Protein AF-00000000806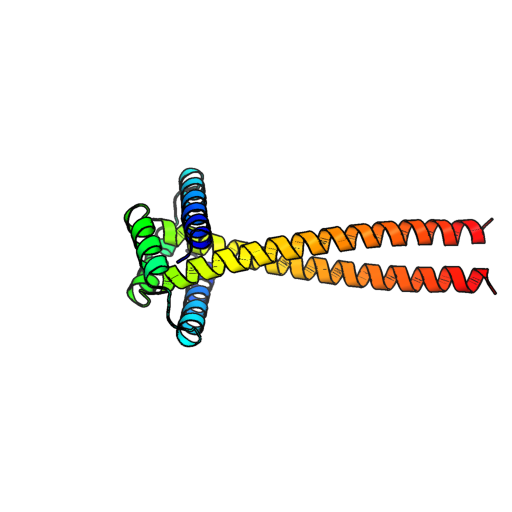95865 (afdb_homodimer)

pLDDT: mean 93.77, std 8.91, range [52.25, 98.88]

Structure (mmCIF, N/CA/C/O backbone):
data_AF-0000000080695865-model_v1
#
loop_
_entity.id
_entity.type
_entity.pdbx_description
1 polymer 'Putative periplasmic ligand-binding sensor protein'
#
loop_
_atom_site.group_PDB
_atom_site.id
_atom_site.type_symbol
_atom_site.label_atom_id
_atom_site.label_alt_id
_atom_site.label_comp_id
_atom_site.label_asym_id
_atom_site.label_entity_id
_atom_site.label_seq_id
_atom_site.pdbx_PDB_ins_code
_atom_site.Cartn_x
_atom_site.Cartn_y
_atom_site.Cartn_z
_atom_site.occupancy
_atom_site.B_iso_or_equiv
_atom_site.auth_seq_id
_atom_site.auth_comp_id
_atom_site.auth_asym_id
_atom_site.auth_atom_id
_atom_site.pdbx_PDB_model_num
ATOM 1 N N . MET A 1 1 ? 19.438 -12.656 -4.902 1 88.25 1 MET A N 1
ATOM 2 C CA . MET A 1 1 ? 18.625 -12.281 -3.756 1 88.25 1 MET A CA 1
ATOM 3 C C . MET A 1 1 ? 19.453 -12.227 -2.482 1 88.25 1 MET A C 1
ATOM 5 O O . MET A 1 1 ? 20.219 -13.141 -2.199 1 88.25 1 MET A O 1
ATOM 9 N N . ASN A 1 2 ? 19.422 -11.062 -1.828 1 92.31 2 ASN A N 1
ATOM 10 C CA . ASN A 1 2 ? 20.125 -10.992 -0.553 1 92.31 2 ASN A CA 1
ATOM 11 C C . ASN A 1 2 ? 19.234 -11.422 0.608 1 92.31 2 ASN A C 1
ATOM 13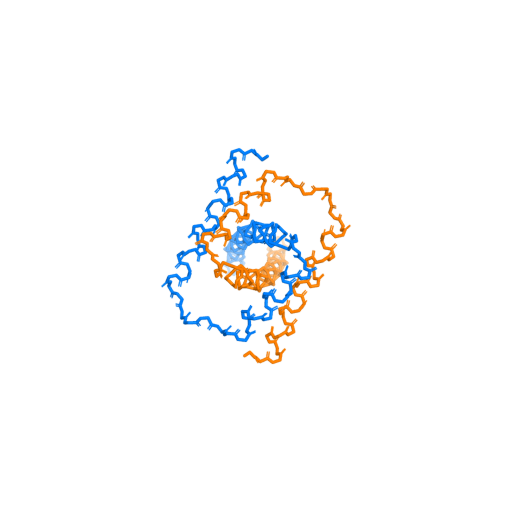 O O . ASN A 1 2 ? 18.031 -11.664 0.423 1 92.31 2 ASN A O 1
ATOM 17 N N . SER A 1 3 ? 19.859 -11.648 1.768 1 93.06 3 SER A N 1
ATOM 18 C CA . SER A 1 3 ? 19.156 -12.18 2.934 1 93.06 3 SER A CA 1
ATOM 19 C C . SER A 1 3 ? 18 -11.281 3.344 1 93.06 3 SER A C 1
ATOM 21 O O . SER A 1 3 ? 16.953 -11.766 3.795 1 93.06 3 SER A O 1
ATOM 23 N N . GLU A 1 4 ? 18.188 -10.055 3.152 1 93 4 GLU A N 1
ATOM 24 C CA . GLU A 1 4 ? 17.125 -9.117 3.508 1 93 4 GLU A CA 1
ATOM 25 C C . GLU A 1 4 ? 15.898 -9.297 2.617 1 93 4 GLU A C 1
ATOM 27 O O . GLU A 1 4 ? 14.773 -9.328 3.105 1 93 4 GLU A O 1
ATOM 32 N N . GLU A 1 5 ? 16.188 -9.461 1.396 1 94.12 5 GLU A N 1
ATOM 33 C CA . GLU A 1 5 ? 15.102 -9.68 0.442 1 94.12 5 GLU A CA 1
ATOM 34 C C . GLU A 1 5 ? 14.383 -11.008 0.709 1 94.12 5 GLU A C 1
ATOM 36 O O . GLU A 1 5 ? 13.156 -11.078 0.641 1 94.12 5 GLU A O 1
ATOM 41 N N . GLN A 1 6 ? 15.156 -12.055 0.947 1 96 6 GLN A N 1
ATOM 42 C CA . GLN A 1 6 ? 14.578 -13.344 1.289 1 96 6 GLN A CA 1
ATOM 43 C C . GLN A 1 6 ? 13.664 -13.234 2.51 1 96 6 GLN A C 1
ATOM 45 O O . GLN A 1 6 ? 12.57 -13.797 2.523 1 96 6 GLN A O 1
ATOM 50 N N . THR A 1 7 ? 14.125 -12.531 3.484 1 97.31 7 THR A N 1
ATOM 51 C CA . THR A 1 7 ? 13.359 -12.344 4.711 1 97.31 7 THR A CA 1
ATOM 52 C C . THR A 1 7 ? 12.055 -11.602 4.422 1 97.31 7 THR A C 1
ATOM 54 O O . THR A 1 7 ? 11.008 -11.945 4.973 1 97.31 7 THR A O 1
ATOM 57 N N . LEU A 1 8 ? 12.133 -10.625 3.527 1 96.94 8 LEU A N 1
ATOM 58 C CA . LEU A 1 8 ? 10.953 -9.852 3.164 1 96.94 8 LEU A CA 1
ATOM 59 C C . LEU A 1 8 ? 9.922 -10.734 2.451 1 96.94 8 LEU A C 1
ATOM 61 O O . LEU A 1 8 ? 8.734 -10.672 2.754 1 96.94 8 LEU A O 1
ATOM 65 N N . ILE A 1 9 ? 10.391 -11.547 1.557 1 98.25 9 ILE A N 1
ATOM 66 C CA . ILE A 1 9 ? 9.523 -12.438 0.794 1 98.25 9 ILE A CA 1
ATOM 67 C C . ILE A 1 9 ? 8.875 -13.461 1.731 1 98.25 9 ILE A C 1
ATOM 69 O O . ILE A 1 9 ? 7.664 -13.664 1.694 1 98.25 9 ILE A O 1
ATOM 73 N N . ASP A 1 10 ? 9.711 -14.07 2.586 1 98.25 10 ASP A N 1
ATOM 74 C CA . ASP A 1 10 ? 9.188 -15.047 3.537 1 98.25 10 ASP A CA 1
ATOM 75 C C . ASP A 1 10 ? 8.164 -14.406 4.477 1 98.25 10 ASP A C 1
ATOM 77 O O . ASP A 1 10 ? 7.137 -15.008 4.785 1 98.25 10 ASP A O 1
ATOM 81 N N . GLY A 1 11 ? 8.531 -13.25 4.922 1 98.25 11 GLY A N 1
ATOM 82 C CA . GLY A 1 11 ? 7.613 -12.523 5.777 1 98.25 11 GLY A CA 1
ATOM 83 C C . GLY A 1 11 ? 6.281 -12.227 5.113 1 98.25 11 GLY A C 1
ATOM 84 O O . GLY A 1 11 ? 5.227 -12.375 5.734 1 98.25 11 GLY A O 1
ATOM 85 N N . LEU A 1 12 ? 6.301 -11.82 3.924 1 98.56 12 LEU A N 1
ATOM 86 C CA . LEU A 1 12 ? 5.074 -11.555 3.18 1 98.56 12 LEU A CA 1
ATOM 87 C C . LEU A 1 12 ? 4.188 -12.797 3.123 1 98.56 12 LEU A C 1
ATOM 89 O O . LEU A 1 12 ? 2.998 -12.727 3.439 1 98.56 12 LEU A O 1
ATOM 93 N N . PHE A 1 13 ? 4.68 -13.914 2.736 1 98.5 13 PHE A N 1
ATOM 94 C CA . PHE A 1 13 ? 3.871 -15.109 2.549 1 98.5 13 PHE A CA 1
ATOM 95 C C . PHE A 1 13 ? 3.391 -15.656 3.889 1 98.5 13 PHE A C 1
ATOM 97 O O . PHE A 1 13 ? 2.32 -16.266 3.973 1 98.5 13 PHE A O 1
ATOM 104 N N . SER A 1 14 ? 4.273 -15.375 4.922 1 97.62 14 SER A N 1
ATOM 105 C CA . SER A 1 14 ? 3.799 -15.695 6.266 1 97.62 14 SER A CA 1
ATOM 106 C C . SER A 1 14 ? 2.561 -14.875 6.621 1 97.62 14 SER A C 1
ATOM 108 O O . SER A 1 14 ? 1.582 -15.414 7.137 1 97.62 14 SER A O 1
ATOM 110 N N . LYS A 1 15 ? 2.574 -13.609 6.301 1 96.31 15 LYS A N 1
ATOM 111 C CA . LYS A 1 15 ? 1.429 -12.734 6.539 1 96.31 15 LYS A CA 1
ATOM 112 C C . LYS A 1 15 ? 0.215 -13.188 5.734 1 96.31 15 LYS A C 1
ATOM 114 O O . LYS A 1 15 ? -0.914 -13.156 6.227 1 96.31 15 LYS A O 1
ATOM 119 N N . LEU A 1 16 ? 0.417 -13.602 4.539 1 97.19 16 LEU A N 1
ATOM 120 C CA . LEU A 1 16 ? -0.668 -14.062 3.682 1 97.19 16 LEU A CA 1
ATOM 121 C C . LEU A 1 16 ? -1.299 -15.336 4.242 1 97.19 16 LEU A C 1
ATOM 123 O O . LEU A 1 16 ? -2.512 -15.523 4.141 1 97.19 16 LEU A O 1
ATOM 127 N N . LYS A 1 17 ? -0.424 -16.188 4.785 1 95.12 17 LYS A N 1
ATOM 128 C CA . LYS A 1 17 ? -0.933 -17.406 5.406 1 95.12 17 LYS A CA 1
ATOM 129 C C . LYS A 1 17 ? -1.846 -17.078 6.586 1 95.12 17 LYS A C 1
ATOM 131 O O . LYS A 1 17 ? -2.9 -17.703 6.746 1 95.12 17 LYS A O 1
ATOM 136 N N . ASP A 1 18 ? -1.397 -16.125 7.398 1 94.38 18 ASP A N 1
ATOM 137 C CA . ASP A 1 18 ? -2.209 -15.68 8.531 1 94.38 18 ASP A CA 1
ATOM 138 C C . ASP A 1 18 ? -3.555 -15.133 8.062 1 94.38 18 ASP A C 1
ATOM 140 O O . ASP A 1 18 ? -4.594 -15.422 8.656 1 94.38 18 ASP A O 1
ATOM 144 N N . ALA A 1 19 ? -3.572 -14.375 6.965 1 89.88 19 ALA A N 1
ATOM 145 C CA . ALA A 1 19 ? -4.797 -13.812 6.395 1 89.88 19 ALA A CA 1
ATOM 146 C C . ALA A 1 19 ? -5.715 -14.922 5.883 1 89.88 19 ALA A C 1
ATOM 148 O O . ALA A 1 19 ? -6.938 -14.844 6.039 1 89.88 19 ALA A O 1
ATOM 149 N N . GLU A 1 20 ? -5.129 -15.867 5.203 1 91.44 20 GLU A N 1
ATOM 150 C CA . GLU A 1 20 ? -5.883 -17 4.691 1 91.44 20 GLU A CA 1
ATOM 151 C C . GLU A 1 20 ? -6.594 -17.75 5.82 1 91.44 20 GLU A C 1
ATOM 153 O O . GLU A 1 20 ? -7.75 -18.141 5.676 1 91.44 20 GLU A O 1
ATOM 158 N N . THR A 1 21 ? -5.887 -17.828 6.934 1 89.44 21 THR A N 1
ATOM 159 C CA . THR A 1 21 ? -6.422 -18.578 8.07 1 89.44 21 THR A CA 1
ATOM 160 C C . THR A 1 21 ? -7.531 -17.781 8.758 1 89.44 21 THR A C 1
ATOM 162 O O . THR A 1 21 ? -8.484 -18.359 9.281 1 89.44 21 THR A O 1
ATOM 165 N N . ALA A 1 22 ? -7.422 -16.484 8.688 1 85.62 22 ALA A N 1
ATOM 166 C CA . ALA A 1 22 ? -8.336 -15.617 9.422 1 85.62 22 ALA A CA 1
ATOM 167 C C . ALA A 1 22 ? -9.492 -15.156 8.539 1 85.62 22 ALA A C 1
ATOM 169 O O . ALA A 1 22 ? -10.422 -14.5 9.016 1 85.62 22 ALA A O 1
ATOM 170 N N . SER A 1 23 ? -9.453 -15.562 7.328 1 81.56 23 SER A N 1
ATOM 171 C CA . SER A 1 23 ? -10.367 -14.945 6.371 1 81.56 23 SER A CA 1
ATOM 172 C C . SER A 1 23 ? -11.555 -15.852 6.066 1 81.56 23 SER A C 1
ATOM 174 O O . SER A 1 23 ? -11.477 -17.062 6.273 1 81.56 23 SER A O 1
ATOM 176 N N . ALA A 1 24 ? -12.641 -15.062 5.824 1 78.69 24 ALA A N 1
ATOM 177 C CA . ALA A 1 24 ? -13.812 -15.766 5.301 1 78.69 24 ALA A CA 1
ATOM 178 C C . ALA A 1 24 ? -13.469 -16.531 4.023 1 78.69 24 ALA A C 1
ATOM 180 O O . ALA A 1 24 ? -12.398 -16.328 3.441 1 78.69 24 ALA A O 1
ATOM 181 N N . PRO A 1 25 ? -14.422 -17.422 3.562 1 85.44 25 PRO A N 1
ATOM 182 C CA . PRO A 1 25 ? -14.18 -18.172 2.322 1 85.44 25 PRO A CA 1
ATOM 183 C C . PRO A 1 25 ? -13.875 -17.25 1.138 1 85.44 25 PRO A C 1
ATOM 185 O O . PRO A 1 25 ? -14.453 -16.172 1.03 1 85.44 25 PRO A O 1
ATOM 188 N N . ARG A 1 26 ? -12.938 -17.641 0.348 1 90.25 26 ARG A N 1
ATOM 189 C CA . ARG A 1 26 ? -12.562 -16.922 -0.868 1 90.25 26 ARG A CA 1
ATOM 190 C C . ARG A 1 26 ? -13.719 -16.906 -1.866 1 90.25 26 ARG A C 1
ATOM 192 O O . ARG A 1 26 ? -14.555 -17.812 -1.877 1 90.25 26 ARG A O 1
ATOM 199 N N . ASP A 1 27 ? -13.828 -15.844 -2.65 1 94.69 27 ASP A N 1
ATOM 200 C CA . ASP A 1 27 ? -14.75 -15.773 -3.783 1 94.69 27 ASP A CA 1
ATOM 201 C C . ASP A 1 27 ? -14.234 -16.609 -4.953 1 94.69 27 ASP A C 1
ATOM 203 O O . ASP A 1 27 ? -13.234 -16.266 -5.578 1 94.69 27 ASP A O 1
ATOM 207 N N . ALA A 1 28 ? -14.93 -17.625 -5.273 1 93.81 28 ALA A N 1
ATOM 208 C CA . ALA A 1 28 ? -14.484 -18.609 -6.254 1 93.81 28 ALA A CA 1
ATOM 209 C C . ALA A 1 28 ? -14.32 -17.969 -7.633 1 93.81 28 ALA A C 1
ATOM 211 O O . ALA A 1 28 ? -13.398 -18.312 -8.375 1 93.81 28 ALA A O 1
ATOM 212 N N . ALA A 1 29 ? -15.266 -17.094 -7.934 1 96.38 29 ALA A N 1
ATOM 213 C CA . ALA A 1 29 ? -15.195 -16.438 -9.234 1 96.38 29 ALA A CA 1
ATOM 214 C C . ALA A 1 29 ? -13.969 -15.523 -9.32 1 96.38 29 ALA A C 1
ATOM 216 O O . ALA A 1 29 ? -13.297 -15.477 -10.352 1 96.38 29 ALA A O 1
ATOM 217 N N . ALA A 1 30 ? -13.672 -14.734 -8.266 1 96.38 30 ALA A N 1
ATOM 218 C CA . ALA A 1 30 ? -12.477 -13.891 -8.219 1 96.38 30 ALA A CA 1
ATOM 219 C C . ALA A 1 30 ? -11.211 -14.734 -8.305 1 96.38 30 ALA A C 1
ATOM 221 O O . ALA A 1 30 ? -10.281 -14.398 -9.039 1 96.38 30 ALA A O 1
ATOM 222 N N . GLU A 1 31 ? -11.195 -15.82 -7.598 1 96.56 31 GLU A N 1
ATOM 223 C CA . GLU A 1 31 ? -10.039 -16.719 -7.629 1 96.56 31 GLU A CA 1
ATOM 224 C C . GLU A 1 31 ? -9.805 -17.266 -9.031 1 96.56 31 GLU A C 1
ATOM 226 O O . GLU A 1 31 ? -8.664 -17.328 -9.492 1 96.56 31 GLU A O 1
ATOM 231 N N . ALA A 1 32 ? -10.898 -17.719 -9.688 1 96.81 32 ALA A N 1
ATOM 232 C CA . ALA A 1 32 ? -10.789 -18.25 -11.039 1 96.81 32 ALA A CA 1
ATOM 233 C C . ALA A 1 32 ? -10.242 -17.203 -12 1 96.81 32 ALA A C 1
ATOM 235 O O . ALA A 1 32 ? -9.398 -17.516 -12.852 1 96.81 32 ALA A O 1
ATOM 236 N N . ARG A 1 33 ? -10.734 -15.977 -11.844 1 97.75 33 ARG A N 1
ATOM 237 C CA . ARG A 1 33 ? -10.266 -14.891 -12.695 1 97.75 33 ARG A CA 1
ATOM 238 C C . ARG A 1 33 ? -8.781 -14.617 -12.484 1 97.75 33 ARG A C 1
ATOM 240 O O . ARG A 1 33 ? -8.039 -14.414 -13.438 1 97.75 33 ARG A O 1
ATOM 247 N N . ILE A 1 34 ? -8.359 -14.57 -11.203 1 98.44 34 ILE A N 1
ATOM 248 C CA . ILE A 1 34 ? -6.949 -14.359 -10.867 1 98.44 34 ILE A CA 1
ATOM 249 C C . ILE A 1 34 ? -6.105 -15.477 -11.477 1 98.44 34 ILE A C 1
ATOM 251 O O . ILE A 1 34 ? -5.055 -15.219 -12.07 1 98.44 34 ILE A O 1
ATOM 255 N N . LYS A 1 35 ? -6.578 -16.719 -11.391 1 97.31 35 LYS A N 1
ATOM 256 C CA . LYS A 1 35 ? -5.855 -17.859 -11.953 1 97.31 35 LYS A CA 1
ATOM 257 C C . LYS A 1 35 ? -5.719 -17.734 -13.461 1 97.31 35 LYS A C 1
ATOM 259 O O . LYS A 1 35 ? -4.676 -18.078 -14.031 1 97.31 35 LYS A O 1
ATOM 264 N N . GLU A 1 36 ? -6.758 -17.281 -14.07 1 97.94 36 GLU A N 1
ATOM 265 C CA . GLU A 1 36 ? -6.703 -17.047 -15.508 1 97.94 36 GLU A CA 1
ATOM 266 C C . GLU A 1 36 ? -5.609 -16.047 -15.867 1 97.94 36 GLU A C 1
ATOM 268 O O . GLU A 1 36 ? -4.836 -16.281 -16.797 1 97.94 36 GLU A O 1
ATOM 273 N N . HIS A 1 37 ? -5.566 -14.953 -15.156 1 98.25 37 HIS A N 1
ATOM 274 C CA . HIS A 1 37 ? -4.539 -13.945 -15.406 1 98.25 37 HIS A CA 1
ATOM 275 C C . HIS A 1 37 ? -3.145 -14.516 -15.172 1 98.25 37 HIS A C 1
ATOM 277 O O . HIS A 1 37 ? -2.225 -14.258 -15.953 1 98.25 37 HIS A O 1
ATOM 283 N N . LEU A 1 38 ? -3.029 -15.352 -14.133 1 98.06 38 LEU A N 1
ATOM 284 C CA . LEU A 1 38 ? -1.729 -15.914 -13.789 1 98.06 38 LEU A CA 1
ATOM 285 C C . LEU A 1 38 ? -1.251 -16.875 -14.883 1 98.06 38 LEU A C 1
ATOM 287 O O . LEU A 1 38 ? -0.049 -16.984 -15.133 1 98.06 38 LEU A O 1
ATOM 291 N N . THR A 1 39 ? -2.18 -17.609 -15.516 1 97.69 39 THR A N 1
ATOM 292 C CA . THR A 1 39 ? -1.849 -18.5 -16.625 1 97.69 39 THR A CA 1
ATOM 293 C C . THR A 1 39 ? -1.302 -17.719 -17.812 1 97.69 39 THR A C 1
ATOM 295 O O . THR A 1 39 ? -0.349 -18.141 -18.453 1 97.69 39 THR A O 1
ATOM 298 N N . ARG A 1 40 ? -1.843 -16.531 -18.031 1 96.75 40 ARG A N 1
ATOM 299 C CA . ARG A 1 40 ? -1.45 -15.68 -19.156 1 96.75 40 ARG A CA 1
ATOM 300 C C . ARG A 1 40 ? -0.195 -14.883 -18.828 1 96.75 40 ARG A C 1
ATOM 302 O O . ARG A 1 40 ? 0.517 -14.438 -19.734 1 96.75 40 ARG A O 1
ATOM 309 N N . GLN A 1 41 ? 0.028 -14.625 -17.578 1 96.88 41 GLN A N 1
ATOM 310 C CA . GLN A 1 41 ? 1.148 -13.828 -17.094 1 96.88 41 GLN A CA 1
ATOM 311 C C . GLN A 1 41 ? 1.918 -14.57 -16 1 96.88 41 GLN A C 1
ATOM 313 O O . GLN A 1 41 ? 1.882 -14.188 -14.836 1 96.88 41 GLN A O 1
ATOM 318 N N . PRO A 1 42 ? 2.721 -15.5 -16.344 1 95.06 42 PRO A N 1
ATOM 319 C CA . PRO A 1 42 ? 3.355 -16.359 -15.344 1 95.06 42 PRO A CA 1
ATOM 320 C C . PRO A 1 42 ? 4.34 -15.602 -14.461 1 95.06 42 PRO A C 1
ATOM 322 O O . PRO A 1 42 ? 4.68 -16.078 -13.367 1 95.06 42 PRO A O 1
ATOM 325 N N . ALA A 1 43 ? 4.727 -14.453 -14.859 1 95.19 43 ALA A N 1
ATOM 326 C CA . ALA A 1 43 ? 5.68 -13.672 -14.078 1 95.19 43 ALA A CA 1
ATOM 327 C C . ALA A 1 43 ? 4.957 -12.75 -13.102 1 95.19 43 ALA A C 1
ATOM 329 O O . ALA A 1 43 ? 5.59 -12.094 -12.273 1 95.19 43 ALA A O 1
ATOM 330 N N . ALA A 1 44 ? 3.68 -12.68 -13.117 1 97.25 44 ALA A N 1
ATOM 331 C CA . ALA A 1 44 ? 2.877 -11.719 -12.367 1 97.25 44 ALA A CA 1
ATOM 332 C C . ALA A 1 44 ? 3.166 -11.812 -10.867 1 97.25 44 ALA A C 1
ATOM 334 O O . ALA A 1 44 ? 3.303 -10.797 -10.188 1 97.25 44 ALA A O 1
ATOM 335 N N . PRO A 1 45 ? 3.344 -13.031 -10.32 1 98 45 PRO A N 1
ATOM 336 C CA . PRO A 1 45 ? 3.543 -13.102 -8.875 1 98 45 PRO A CA 1
ATOM 337 C C . PRO A 1 45 ? 4.797 -12.367 -8.414 1 98 45 PRO A C 1
ATOM 339 O O . PRO A 1 45 ? 4.828 -11.82 -7.305 1 98 45 PRO A O 1
ATOM 342 N N . TYR A 1 46 ? 5.773 -12.367 -9.195 1 97.38 46 TYR A N 1
ATOM 343 C CA . TYR A 1 46 ? 6.977 -11.617 -8.867 1 97.38 46 TYR A CA 1
ATOM 344 C C . TYR A 1 46 ? 6.672 -10.133 -8.719 1 97.38 46 TYR A C 1
ATOM 346 O O . TYR A 1 46 ? 7.062 -9.508 -7.734 1 97.38 46 TYR A O 1
ATOM 354 N N . TYR A 1 47 ? 5.957 -9.609 -9.625 1 97.19 47 TYR A N 1
ATOM 355 C CA . TYR A 1 47 ? 5.617 -8.195 -9.625 1 97.19 47 TYR A CA 1
ATOM 356 C C . TYR A 1 47 ? 4.566 -7.883 -8.57 1 97.19 47 TYR A C 1
ATOM 358 O O . TYR A 1 47 ? 4.535 -6.781 -8.016 1 97.19 47 TYR A O 1
ATOM 366 N N . MET A 1 48 ? 3.672 -8.859 -8.312 1 98.38 48 MET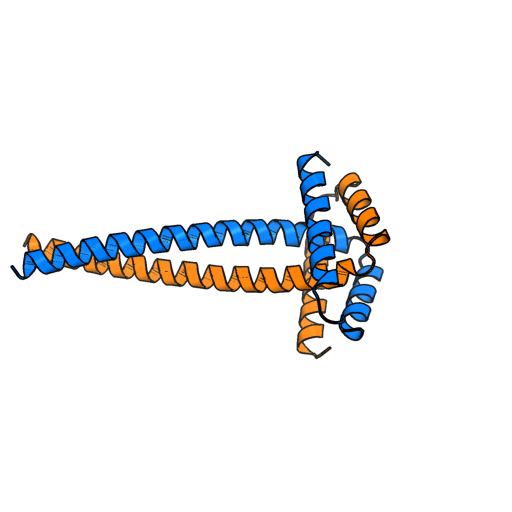 A N 1
ATOM 367 C CA . MET A 1 48 ? 2.729 -8.703 -7.211 1 98.38 48 MET A CA 1
ATOM 368 C C . MET A 1 48 ? 3.465 -8.531 -5.887 1 98.38 48 MET A C 1
ATOM 370 O O . MET A 1 48 ? 3.115 -7.664 -5.082 1 98.38 48 MET A O 1
ATOM 374 N N . THR A 1 49 ? 4.496 -9.375 -5.68 1 98.19 49 THR A N 1
ATOM 375 C CA . THR A 1 49 ? 5.309 -9.289 -4.473 1 98.19 49 THR A CA 1
ATOM 376 C C . THR A 1 49 ? 5.965 -7.922 -4.359 1 98.19 49 THR A C 1
ATOM 378 O O . THR A 1 49 ? 5.91 -7.285 -3.305 1 98.19 49 THR A O 1
ATOM 381 N N . GLN A 1 50 ? 6.496 -7.523 -5.449 1 95.25 50 GLN A N 1
ATOM 382 C CA . GLN A 1 50 ? 7.141 -6.215 -5.477 1 95.25 50 GLN A CA 1
ATOM 383 C C . GLN A 1 50 ? 6.141 -5.105 -5.168 1 95.25 50 GLN A C 1
ATOM 385 O O . GLN A 1 50 ? 6.422 -4.211 -4.367 1 95.25 50 GLN A O 1
ATOM 390 N N . ALA A 1 51 ? 5.016 -5.199 -5.758 1 97.06 51 ALA A N 1
ATOM 391 C CA . ALA A 1 51 ? 3.986 -4.188 -5.531 1 97.06 51 ALA A CA 1
ATOM 392 C C . ALA A 1 51 ? 3.588 -4.129 -4.059 1 97.06 51 ALA A C 1
ATOM 394 O O . ALA A 1 51 ? 3.469 -3.047 -3.484 1 97.06 51 ALA A O 1
ATOM 395 N N . ILE A 1 52 ? 3.385 -5.242 -3.482 1 98.56 52 ILE A N 1
ATOM 396 C CA . ILE A 1 52 ? 2.957 -5.305 -2.09 1 98.56 52 ILE A CA 1
ATOM 397 C C . ILE A 1 52 ? 4.031 -4.691 -1.192 1 98.56 52 ILE A C 1
ATOM 399 O O . ILE A 1 52 ? 3.721 -3.906 -0.292 1 98.56 52 ILE A O 1
ATOM 403 N N . LEU A 1 53 ? 5.301 -5.027 -1.439 1 97.62 53 LEU A N 1
ATOM 404 C CA . LEU A 1 53 ? 6.395 -4.52 -0.617 1 97.62 53 LEU A CA 1
ATOM 405 C C . LEU A 1 53 ? 6.559 -3.014 -0.795 1 97.62 53 LEU A C 1
ATOM 407 O O . LEU A 1 53 ? 6.777 -2.289 0.179 1 97.62 53 LEU A O 1
ATOM 411 N N . VAL A 1 54 ? 6.445 -2.545 -1.996 1 96.81 54 VAL A N 1
ATOM 412 C CA . VAL A 1 54 ? 6.574 -1.122 -2.291 1 96.81 54 VAL A CA 1
ATOM 413 C C . VAL A 1 54 ? 5.418 -0.355 -1.649 1 96.81 54 VAL A C 1
ATOM 415 O O . VAL A 1 54 ? 5.629 0.693 -1.034 1 96.81 54 VAL A O 1
ATOM 418 N N . GLN A 1 55 ? 4.25 -0.855 -1.771 1 98.12 55 GLN A N 1
ATOM 419 C CA . GLN A 1 55 ? 3.072 -0.219 -1.189 1 98.12 55 GLN A CA 1
ATOM 420 C C . GLN A 1 55 ? 3.162 -0.187 0.334 1 98.12 55 GLN A C 1
ATOM 422 O O . GLN A 1 55 ? 2.756 0.791 0.964 1 98.12 55 GLN A O 1
ATOM 427 N N . GLU 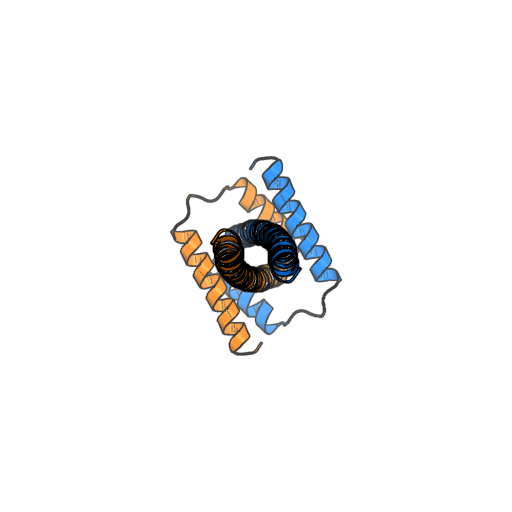A 1 56 ? 3.615 -1.238 0.888 1 98.19 56 GLU A N 1
ATOM 428 C CA . GLU A 1 56 ? 3.777 -1.255 2.34 1 98.19 56 GLU A CA 1
ATOM 429 C C . GLU A 1 56 ? 4.727 -0.155 2.801 1 98.19 56 GLU A C 1
ATOM 431 O O . GLU A 1 56 ? 4.453 0.538 3.783 1 98.19 56 GLU A O 1
ATOM 436 N N . ALA A 1 57 ? 5.844 -0.042 2.117 1 97.75 57 ALA A N 1
ATOM 437 C CA . ALA A 1 57 ? 6.793 1.02 2.436 1 97.75 57 ALA A CA 1
ATOM 438 C C . ALA A 1 57 ? 6.148 2.395 2.289 1 97.75 57 ALA A C 1
ATOM 440 O O . ALA A 1 57 ? 6.371 3.283 3.115 1 97.75 57 ALA A O 1
ATOM 441 N N . ALA A 1 58 ? 5.375 2.518 1.232 1 98.69 58 ALA A N 1
ATOM 442 C CA . ALA A 1 58 ? 4.699 3.789 0.986 1 98.69 58 ALA A CA 1
ATOM 443 C C . ALA A 1 58 ? 3.715 4.113 2.105 1 98.69 58 ALA A C 1
ATOM 445 O O . ALA A 1 58 ? 3.662 5.246 2.588 1 98.69 58 ALA A O 1
ATOM 446 N N . VAL A 1 59 ? 2.945 3.17 2.465 1 98.81 59 VAL A N 1
ATOM 447 C CA . VAL A 1 59 ? 1.978 3.352 3.541 1 98.81 59 VAL A CA 1
ATOM 448 C C . VAL A 1 59 ? 2.699 3.768 4.82 1 98.81 59 VAL A C 1
ATOM 450 O O . VAL A 1 59 ? 2.271 4.699 5.508 1 98.81 59 VAL A O 1
ATOM 453 N N . ASN A 1 60 ? 3.746 3.033 5.074 1 98.62 60 ASN A N 1
ATOM 454 C CA . ASN A 1 60 ? 4.527 3.359 6.262 1 98.62 60 ASN A CA 1
ATOM 455 C C . ASN A 1 60 ? 5.062 4.789 6.207 1 98.62 60 ASN A C 1
ATOM 457 O O . ASN A 1 60 ? 4.977 5.527 7.188 1 98.62 60 ASN A O 1
ATOM 461 N N . GLN A 1 61 ? 5.621 5.184 5.137 1 98.69 61 GLN A N 1
ATOM 462 C CA . GLN A 1 61 ? 6.16 6.527 4.961 1 98.69 61 GLN A CA 1
ATOM 463 C C . GLN A 1 61 ? 5.066 7.582 5.102 1 98.69 61 GLN A C 1
ATOM 465 O O . GLN A 1 61 ? 5.266 8.609 5.758 1 98.69 61 GLN A O 1
ATOM 470 N N . LEU A 1 62 ? 3.936 7.316 4.477 1 98.88 62 LEU A N 1
ATOM 471 C CA . LEU A 1 62 ? 2.834 8.273 4.527 1 98.88 62 LEU A CA 1
ATOM 472 C C . LEU A 1 62 ? 2.273 8.383 5.941 1 98.88 62 LEU A C 1
ATOM 474 O O . LEU A 1 62 ? 1.897 9.477 6.379 1 98.88 62 LEU A O 1
ATOM 478 N N . ASN A 1 63 ? 2.207 7.273 6.629 1 98.81 63 ASN A N 1
ATOM 479 C CA . ASN A 1 63 ? 1.789 7.32 8.023 1 98.81 63 ASN A CA 1
ATOM 480 C C . ASN A 1 63 ? 2.711 8.203 8.859 1 98.81 63 ASN A C 1
ATOM 482 O O . ASN A 1 63 ? 2.246 8.984 9.688 1 98.81 63 ASN A O 1
ATOM 486 N N . GLN A 1 64 ? 3.965 8.102 8.641 1 98.69 64 GLN A N 1
ATOM 487 C CA . GLN A 1 64 ? 4.926 8.945 9.336 1 98.69 64 GLN A CA 1
ATOM 488 C C . GLN A 1 64 ? 4.707 10.422 8.992 1 98.69 64 GLN A C 1
ATOM 490 O O . GLN A 1 64 ? 4.797 11.289 9.859 1 98.69 64 GLN A O 1
ATOM 495 N N . GLN A 1 65 ? 4.457 10.648 7.75 1 98.62 65 GLN A N 1
ATOM 496 C CA . GLN A 1 65 ? 4.195 12.016 7.324 1 98.62 65 GLN A CA 1
ATOM 497 C C . GLN A 1 65 ? 2.945 12.57 8 1 98.62 65 GLN A C 1
ATOM 499 O O . GLN A 1 65 ? 2.93 13.727 8.438 1 98.62 65 GLN A O 1
ATOM 504 N N . VAL A 1 66 ? 1.926 11.82 8.008 1 98.75 66 VAL A N 1
ATOM 505 C CA . VAL A 1 66 ? 0.686 12.242 8.656 1 98.75 66 VAL A CA 1
ATOM 506 C C . VAL A 1 66 ? 0.956 12.594 10.117 1 98.75 66 VAL A C 1
ATOM 508 O O . VAL A 1 66 ? 0.508 13.633 10.602 1 98.75 66 VAL A O 1
ATOM 511 N N . LYS A 1 67 ? 1.709 11.766 10.742 1 98.56 67 LYS A N 1
ATOM 512 C CA . LYS A 1 67 ? 2.041 12 12.148 1 98.56 67 LYS A CA 1
ATOM 513 C C . LYS A 1 67 ? 2.832 13.289 12.32 1 98.56 67 LYS A C 1
ATOM 515 O O . LYS A 1 67 ? 2.551 14.078 13.219 1 98.56 67 LYS A O 1
ATOM 520 N N . GLN A 1 68 ? 3.812 13.438 11.547 1 98.5 68 GLN A N 1
ATOM 521 C CA . GLN A 1 68 ? 4.637 14.641 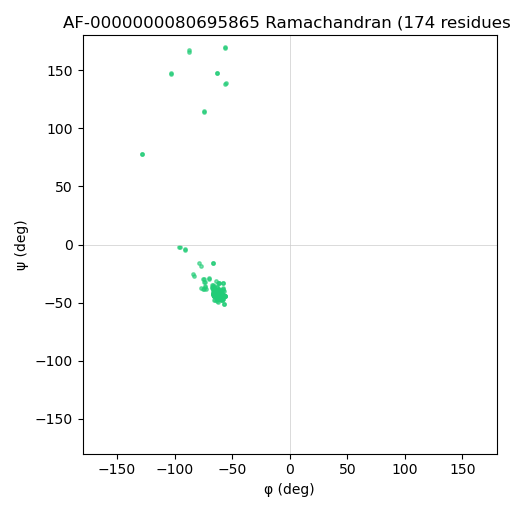11.602 1 98.5 68 GLN A CA 1
ATOM 522 C C . GLN A 1 68 ? 3.799 15.891 11.367 1 98.5 68 GLN A C 1
ATOM 524 O O . GLN A 1 68 ? 3.984 16.906 12.047 1 98.5 68 GLN A O 1
ATOM 529 N N . ARG A 1 69 ? 2.914 15.875 10.414 1 98.62 69 ARG A N 1
ATOM 530 C CA . ARG A 1 69 ? 2.061 17.016 10.109 1 98.62 69 ARG A CA 1
ATOM 531 C C . ARG A 1 69 ? 1.086 17.297 11.242 1 98.62 69 ARG A C 1
ATOM 533 O O . ARG A 1 69 ? 0.794 18.453 11.555 1 98.62 69 ARG A O 1
ATOM 540 N N . ASP A 1 70 ? 0.596 16.266 11.844 1 98.75 70 ASP A N 1
ATOM 541 C CA . ASP A 1 70 ? -0.272 16.438 13.008 1 98.75 70 ASP A CA 1
ATOM 542 C C . ASP A 1 70 ? 0.46 17.156 14.141 1 98.75 70 ASP A C 1
ATOM 544 O O . ASP A 1 70 ? -0.113 18.016 14.812 1 98.75 70 ASP A O 1
ATOM 548 N N . GLU A 1 71 ? 1.707 16.766 14.336 1 98.5 71 GLU A N 1
ATOM 549 C CA . GLU A 1 71 ? 2.518 17.422 15.359 1 98.5 71 GLU A CA 1
ATOM 550 C C . GLU A 1 71 ? 2.727 18.891 15.031 1 98.5 71 GLU A C 1
ATOM 552 O O . GLU A 1 71 ? 2.662 19.75 15.922 1 98.5 71 GLU A O 1
ATOM 557 N N . GLN A 1 72 ? 2.982 19.156 13.844 1 98.38 72 GLN A N 1
ATOM 558 C CA . GLN A 1 72 ? 3.16 20.531 13.414 1 98.38 72 GLN A CA 1
ATOM 559 C C . GLN A 1 72 ? 1.877 21.344 13.594 1 98.38 72 GLN A C 1
ATOM 561 O O . GLN A 1 72 ? 1.921 22.516 13.992 1 98.38 72 GLN A O 1
ATOM 566 N N . ILE A 1 73 ? 0.739 20.797 13.227 1 98.75 73 ILE A N 1
ATOM 567 C CA . ILE A 1 73 ? -0.55 21.453 13.383 1 98.75 73 ILE A CA 1
ATOM 568 C C . ILE A 1 73 ? -0.79 21.781 14.859 1 98.75 73 ILE A C 1
ATOM 570 O O . ILE A 1 73 ? -1.206 22.891 15.195 1 98.75 73 ILE A O 1
ATOM 574 N N . GLN A 1 74 ? -0.478 20.812 15.664 1 98.31 74 GLN A N 1
ATOM 575 C CA . GLN A 1 74 ? -0.648 21.016 17.094 1 98.31 74 GLN A CA 1
ATOM 576 C C . GLN A 1 74 ? 0.235 22.156 17.594 1 98.31 74 GLN A C 1
ATOM 578 O O . GLN A 1 74 ? -0.207 22.984 18.391 1 98.31 74 GLN A O 1
ATOM 583 N N . GLN A 1 75 ? 1.464 22.156 17.172 1 98 75 GLN A N 1
ATOM 584 C CA . GLN A 1 75 ? 2.4 23.203 17.562 1 98 75 GLN A CA 1
ATOM 585 C C . GLN A 1 75 ? 1.922 24.578 17.078 1 98 75 GLN A C 1
ATOM 587 O O . GLN A 1 75 ? 1.947 25.547 17.828 1 98 75 GLN A O 1
ATOM 592 N N . LEU A 1 76 ? 1.448 24.609 15.836 1 98 76 LEU A N 1
ATOM 593 C CA . LEU A 1 76 ? 0.983 25.875 15.266 1 98 76 LEU A CA 1
ATOM 594 C C . LEU A 1 76 ? -0.275 26.359 15.977 1 98 76 LEU A C 1
ATOM 596 O O . LEU A 1 76 ? -0.44 27.562 16.203 1 98 76 LEU A O 1
ATOM 600 N N . GLN A 1 77 ? -1.106 25.469 16.344 1 97.12 77 GLN A N 1
ATOM 601 C CA . GLN A 1 77 ? -2.316 25.812 17.078 1 97.12 77 GLN A CA 1
ATOM 602 C C . GLN A 1 77 ? -1.981 26.391 18.453 1 97.12 77 GLN A C 1
ATOM 604 O O . GLN A 1 77 ? -2.602 27.344 18.906 1 97.12 77 GLN A O 1
ATOM 609 N N . ALA A 1 78 ? -1.012 25.75 19.109 1 96.38 78 ALA A N 1
ATOM 610 C CA . ALA A 1 78 ? -0.578 26.234 20.422 1 96.38 78 ALA A CA 1
ATOM 611 C C . ALA A 1 78 ? 0.034 27.625 20.312 1 96.38 78 ALA A C 1
ATOM 613 O O . ALA A 1 78 ? -0.24 28.5 21.141 1 96.38 78 ALA A O 1
ATOM 614 N N . GLU A 1 79 ? 0.866 27.812 19.312 1 94.94 79 GLU A N 1
ATOM 615 C CA . GLU A 1 79 ? 1.489 29.125 19.078 1 94.94 79 GLU A CA 1
ATOM 616 C C . GLU A 1 79 ? 0.446 30.188 18.734 1 94.94 79 GLU A C 1
ATOM 618 O O . GLU A 1 79 ? 0.562 31.328 19.172 1 94.94 79 GLU A O 1
ATOM 623 N N . LEU A 1 80 ? -0.574 29.812 17.938 1 93.94 80 LEU A N 1
ATOM 624 C CA . LEU A 1 80 ? -1.64 30.75 17.562 1 93.94 80 LEU A CA 1
ATOM 625 C C . LEU A 1 80 ? -2.451 31.156 18.781 1 93.94 80 LEU A C 1
ATOM 627 O O . LEU A 1 80 ? -2.811 32.312 18.938 1 93.94 80 LEU A O 1
ATOM 631 N N . GLN A 1 81 ? -2.779 30.172 19.641 1 92.12 81 GLN A N 1
ATOM 632 C CA . GLN A 1 81 ? -3.516 30.469 20.875 1 92.12 81 GLN A CA 1
ATOM 633 C C . GLN A 1 81 ? -2.732 31.422 21.766 1 92.12 81 GLN A C 1
ATOM 635 O O . GLN A 1 81 ? -3.309 32.344 22.375 1 92.12 81 GLN A O 1
ATOM 640 N N . GLN A 1 82 ? -1.395 31.234 21.859 1 90.19 82 GLN A N 1
ATOM 641 C CA . GLN A 1 82 ? -0.533 32.125 22.641 1 90.19 82 GLN A CA 1
ATOM 642 C C . GLN A 1 82 ? -0.487 33.531 22.047 1 90.19 82 GLN A C 1
ATOM 644 O O . GLN A 1 82 ? -0.501 34.5 22.797 1 90.19 82 GLN A O 1
ATOM 649 N N . ALA A 1 83 ? -0.521 33.625 20.719 1 87 83 ALA A N 1
ATOM 650 C CA . ALA A 1 83 ? -0.463 34.906 20.047 1 87 83 ALA A CA 1
ATOM 651 C C . ALA A 1 83 ? -1.78 35.656 20.188 1 87 83 ALA A C 1
ATOM 653 O O . ALA A 1 83 ? -1.787 36.875 20.359 1 87 83 ALA A O 1
ATOM 654 N N . LYS A 1 84 ? -2.896 35.094 20.188 1 83.75 84 LYS A N 1
ATOM 655 C CA . LYS A 1 84 ? -4.215 35.719 20.328 1 83.75 84 LYS A CA 1
ATOM 656 C C . LYS A 1 84 ? -4.5 36.125 21.766 1 83.75 84 LYS A C 1
ATOM 658 O O . LYS A 1 84 ? -5.195 37.094 22.031 1 83.75 84 LYS A O 1
ATOM 663 N N . GLY A 1 85 ? -4.094 35.312 22.703 1 78.81 85 GLY A N 1
ATOM 664 C CA . GLY A 1 85 ? -4.258 35.656 24.109 1 78.81 85 GLY A CA 1
ATOM 665 C C . GLY A 1 85 ? -3.436 36.875 24.531 1 78.81 85 GLY A C 1
ATOM 666 O O . GLY A 1 85 ? -3.881 37.656 25.344 1 78.81 85 GLY A O 1
ATOM 667 N N . GLN A 1 86 ? -2.225 37.062 24.156 1 65.12 86 GLN A N 1
ATOM 668 C CA . GLN A 1 86 ? -1.392 38.219 24.453 1 65.12 86 GLN A CA 1
ATOM 669 C C . GLN A 1 86 ? -1.987 39.5 23.875 1 65.12 86 GLN A C 1
ATOM 671 O O . GLN A 1 86 ? -1.84 40.594 24.438 1 65.12 86 GLN A O 1
ATOM 676 N N . ALA A 1 87 ? -2.678 39.344 22.688 1 61.22 87 ALA A N 1
ATOM 677 C CA . ALA A 1 87 ? -3.289 40.531 22.109 1 61.22 87 ALA A CA 1
ATOM 678 C C . ALA A 1 87 ? -4.52 40.969 22.891 1 61.22 87 ALA A C 1
ATOM 680 O O . ALA A 1 87 ? -4.824 42.156 22.969 1 61.22 87 ALA A O 1
ATOM 681 N N . SER A 1 88 ? -5.254 40.125 23.328 1 56.34 88 SER A N 1
ATOM 682 C CA . SER A 1 88 ? -6.426 40.5 24.125 1 56.34 88 SER A CA 1
ATOM 683 C C . SER A 1 88 ? -6.043 40.875 25.547 1 56.34 88 SER A C 1
ATOM 685 O O . SER A 1 88 ? -6.859 41.406 26.312 1 56.34 88 SER A O 1
ATOM 687 N N . SER A 1 89 ? -4.918 40.531 26.078 1 52.25 89 SER A N 1
ATOM 688 C CA . SER A 1 89 ? -4.633 41.031 27.406 1 52.25 89 SER A CA 1
ATOM 689 C C . SER A 1 89 ? -4.004 42.406 27.359 1 52.25 89 SER A C 1
ATOM 691 O O . SER A 1 89 ? -3.248 42.719 26.438 1 52.25 89 SER A O 1
ATOM 693 N N . MET B 1 1 ? -18.453 -12.562 -7.742 1 87.94 1 MET B N 1
ATOM 694 C CA . MET B 1 1 ? -17.688 -11.383 -8.125 1 87.94 1 MET B CA 1
ATOM 695 C C . MET B 1 1 ? -18.562 -10.398 -8.898 1 87.94 1 MET B C 1
ATOM 697 O O . MET B 1 1 ? -19.281 -10.781 -9.812 1 87.94 1 MET B O 1
ATOM 701 N N . ASN B 1 2 ? -18.609 -9.156 -8.383 1 92.19 2 ASN B N 1
ATOM 702 C CA . ASN B 1 2 ? -19.344 -8.148 -9.133 1 92.19 2 ASN B CA 1
ATOM 703 C C . ASN B 1 2 ? -18.469 -7.461 -10.172 1 92.19 2 ASN B C 1
ATOM 705 O O . ASN B 1 2 ? -17.25 -7.695 -10.211 1 92.19 2 ASN B O 1
ATOM 709 N N . SER B 1 3 ? -19.109 -6.738 -11.094 1 92.81 3 SER B N 1
ATOM 710 C CA . SER B 1 3 ? -18.406 -6.117 -12.211 1 92.81 3 SER B CA 1
ATOM 711 C C . SER B 1 3 ? -17.312 -5.176 -11.734 1 92.81 3 SER B C 1
ATOM 713 O O . SER B 1 3 ? -16.25 -5.066 -12.359 1 92.81 3 SER B O 1
ATOM 715 N N . GLU B 1 4 ? -17.562 -4.578 -10.656 1 92.94 4 GLU B N 1
ATOM 716 C CA . GLU B 1 4 ? -16.562 -3.658 -10.117 1 92.94 4 GLU B CA 1
ATOM 717 C C . GLU B 1 4 ? -15.312 -4.402 -9.672 1 92.94 4 GLU B C 1
ATOM 719 O O . GLU B 1 4 ? -14.195 -3.979 -9.969 1 92.94 4 GLU B O 1
ATOM 724 N N . GLU B 1 5 ? -15.547 -5.477 -9.039 1 94.06 5 GLU B N 1
ATOM 725 C CA . GLU B 1 5 ? -14.43 -6.301 -8.586 1 94.06 5 GLU B CA 1
ATOM 726 C C . GLU B 1 5 ? -13.656 -6.875 -9.773 1 94.06 5 GLU B C 1
ATOM 728 O O . GLU B 1 5 ? -12.422 -6.906 -9.75 1 94.06 5 GLU B O 1
ATOM 733 N N . GLN B 1 6 ? -14.359 -7.375 -10.758 1 95.88 6 GLN B N 1
ATOM 734 C CA . GLN B 1 6 ? -13.727 -7.879 -11.969 1 95.88 6 GLN B CA 1
ATOM 735 C C . GLN B 1 6 ? -12.852 -6.809 -12.617 1 95.88 6 GLN B C 1
ATOM 737 O O . GLN B 1 6 ? -11.727 -7.086 -13.039 1 95.88 6 GLN B O 1
ATOM 742 N N . THR B 1 7 ? -13.375 -5.629 -12.68 1 97.25 7 THR B N 1
ATOM 743 C CA . THR B 1 7 ? -12.648 -4.512 -13.273 1 97.25 7 THR B CA 1
ATOM 744 C C . THR B 1 7 ? -11.383 -4.207 -12.477 1 97.25 7 THR B C 1
ATOM 746 O O . THR B 1 7 ? -10.328 -3.93 -13.062 1 97.25 7 THR B O 1
ATOM 749 N N . LEU B 1 8 ? -11.484 -4.312 -11.164 1 96.94 8 LEU B N 1
ATOM 750 C CA . LEU B 1 8 ? -10.344 -4.051 -10.297 1 96.94 8 LEU B CA 1
ATOM 751 C C . LEU B 1 8 ? -9.25 -5.098 -10.516 1 96.94 8 LEU B C 1
ATOM 753 O O . LEU B 1 8 ? -8.07 -4.758 -10.625 1 96.94 8 LEU B O 1
ATOM 757 N N . ILE B 1 9 ? -9.656 -6.328 -10.617 1 98.25 9 ILE B N 1
ATOM 758 C CA . ILE B 1 9 ? -8.719 -7.43 -10.812 1 98.25 9 ILE B CA 1
ATOM 759 C C . ILE B 1 9 ? -8.047 -7.293 -12.18 1 98.25 9 ILE B C 1
ATOM 761 O O . ILE B 1 9 ? -6.82 -7.383 -12.281 1 98.25 9 ILE B O 1
ATOM 765 N N . ASP B 1 10 ? -8.859 -7.047 -13.211 1 98.25 10 ASP B N 1
ATOM 766 C CA . ASP B 1 10 ? -8.312 -6.879 -14.555 1 98.25 10 ASP B CA 1
ATOM 767 C C . ASP B 1 10 ? -7.355 -5.691 -14.609 1 98.25 10 ASP B C 1
ATOM 769 O O . ASP B 1 10 ? -6.301 -5.766 -15.242 1 98.25 10 ASP B O 1
ATOM 773 N N . GLY B 1 11 ? -7.793 -4.641 -13.984 1 98.25 11 GLY B N 1
ATOM 774 C CA . GLY B 1 11 ? -6.934 -3.469 -13.922 1 98.25 11 GLY B CA 1
ATOM 775 C C . GLY B 1 11 ? -5.605 -3.736 -13.242 1 98.25 11 GLY B C 1
ATOM 776 O O . GLY B 1 11 ? -4.562 -3.281 -13.711 1 98.25 11 GLY B O 1
ATOM 777 N N . LEU B 1 12 ? -5.625 -4.41 -12.188 1 98.56 12 LEU B N 1
ATOM 778 C CA . LEU B 1 12 ? -4.398 -4.762 -11.477 1 98.56 12 LEU B CA 1
ATOM 779 C C . LEU B 1 12 ? -3.441 -5.527 -12.391 1 98.56 12 LEU B C 1
ATOM 781 O O . LEU B 1 12 ? -2.268 -5.172 -12.5 1 98.56 12 LEU B O 1
ATOM 785 N N . PHE B 1 13 ? -3.855 -6.555 -13.047 1 98.5 13 PHE B N 1
ATOM 786 C CA . PHE B 1 13 ? -2.98 -7.402 -13.844 1 98.5 13 PHE B CA 1
ATOM 787 C C . PHE B 1 13 ? -2.508 -6.66 -15.094 1 98.5 13 PHE B C 1
ATOM 789 O O . PHE B 1 13 ? -1.406 -6.91 -15.586 1 98.5 13 PHE B O 1
ATOM 796 N N . SER B 1 14 ? -3.424 -5.723 -15.531 1 97.62 14 SER B N 1
ATOM 797 C CA . SER B 1 14 ? -2.965 -4.84 -16.609 1 97.62 14 SER B CA 1
ATOM 798 C C . SER B 1 14 ? -1.782 -3.99 -16.156 1 97.62 14 SER B C 1
ATOM 800 O O . SER B 1 14 ? -0.79 -3.865 -16.875 1 97.62 14 SER B O 1
ATOM 802 N N . LYS B 1 15 ? -1.857 -3.459 -14.961 1 96.31 15 LYS B N 1
ATOM 803 C CA . LYS B 1 15 ? -0.768 -2.67 -14.391 1 96.31 15 LYS B CA 1
ATOM 804 C C . LYS B 1 15 ? 0.489 -3.516 -14.211 1 96.31 15 LYS B C 1
ATOM 806 O O . LYS B 1 15 ? 1.602 -3.045 -14.461 1 96.31 15 LYS B O 1
ATOM 811 N N . LEU B 1 16 ? 0.338 -4.715 -13.805 1 97.12 16 LEU B N 1
ATOM 812 C CA . LEU B 1 16 ? 1.469 -5.617 -13.609 1 97.12 16 LEU B CA 1
ATOM 813 C C . LEU B 1 16 ? 2.152 -5.93 -14.938 1 97.12 16 LEU B C 1
ATOM 815 O O . LEU B 1 16 ? 3.377 -6.059 -14.992 1 97.12 16 LEU B O 1
ATOM 819 N N . LYS B 1 17 ? 1.309 -6.078 -15.953 1 95.19 17 LYS B N 1
ATOM 820 C CA . LYS B 1 17 ? 1.867 -6.32 -17.281 1 95.19 17 LYS B CA 1
ATOM 821 C C . LYS B 1 17 ? 2.73 -5.148 -17.734 1 95.19 17 LYS B C 1
ATOM 823 O O . LYS B 1 17 ? 3.814 -5.348 -18.297 1 95.19 17 LYS B O 1
ATOM 828 N N . ASP B 1 18 ? 2.217 -3.938 -17.5 1 94.38 18 ASP B N 1
ATOM 829 C CA . ASP B 1 18 ? 2.975 -2.734 -17.828 1 94.38 18 ASP B CA 1
ATOM 830 C C . ASP B 1 18 ? 4.301 -2.695 -17.078 1 94.38 18 ASP B C 1
ATOM 832 O O . ASP B 1 18 ? 5.336 -2.352 -17.641 1 94.38 18 ASP B O 1
ATOM 836 N N . ALA B 1 19 ? 4.301 -3.084 -15.797 1 89.88 19 ALA B N 1
ATOM 837 C CA . ALA B 1 19 ? 5.508 -3.121 -14.977 1 89.88 19 ALA B CA 1
ATOM 838 C C . ALA B 1 19 ? 6.496 -4.156 -15.5 1 89.88 19 ALA B C 1
ATOM 840 O O . ALA B 1 19 ? 7.707 -3.92 -15.516 1 89.88 19 ALA B O 1
ATOM 841 N N . GLU B 1 20 ? 5.973 -5.309 -15.836 1 91.19 20 GLU B N 1
ATOM 842 C CA . GLU B 1 20 ? 6.805 -6.371 -16.391 1 91.19 20 GLU B CA 1
ATOM 843 C C . GLU B 1 20 ? 7.523 -5.91 -17.656 1 91.19 20 GLU B C 1
ATOM 845 O O . GLU B 1 20 ? 8.703 -6.211 -17.859 1 91.19 20 GLU B O 1
ATOM 850 N N . THR B 1 21 ? 6.797 -5.125 -18.438 1 89.38 21 THR B N 1
ATOM 851 C CA . THR B 1 21 ? 7.348 -4.668 -19.703 1 89.38 21 THR B CA 1
ATOM 852 C C . THR B 1 21 ? 8.391 -3.578 -19.484 1 89.38 21 THR B C 1
ATOM 854 O O . THR B 1 21 ? 9.359 -3.471 -20.25 1 89.38 21 THR B O 1
ATOM 857 N N . ALA B 1 22 ? 8.219 -2.832 -18.438 1 85.44 22 ALA B N 1
ATOM 858 C CA . ALA B 1 22 ? 9.062 -1.668 -18.188 1 85.44 22 ALA B CA 1
ATOM 859 C C . ALA B 1 22 ? 10.211 -2.018 -17.25 1 85.44 22 ALA B C 1
ATOM 861 O O . ALA B 1 22 ? 11.102 -1.194 -17 1 85.44 22 ALA B O 1
ATOM 862 N N . SER B 1 23 ? 10.234 -3.215 -16.812 1 81.19 23 SER B N 1
ATOM 863 C CA . SER B 1 23 ? 11.133 -3.537 -15.711 1 81.19 23 SER B CA 1
ATOM 864 C C . SER B 1 23 ? 12.367 -4.277 -16.203 1 81.19 23 SER B C 1
ATOM 866 O O . SER B 1 23 ? 12.352 -4.875 -17.281 1 81.19 23 SER B O 1
ATOM 868 N N . ALA B 1 24 ? 13.422 -3.916 -15.414 1 78.31 24 ALA B N 1
ATOM 869 C CA . ALA B 1 24 ? 14.641 -4.699 -15.617 1 78.31 24 ALA B CA 1
ATOM 870 C C . ALA B 1 24 ? 14.367 -6.188 -15.43 1 78.31 24 ALA B C 1
ATOM 872 O O . ALA B 1 24 ? 13.312 -6.578 -14.93 1 78.31 24 ALA B O 1
ATOM 873 N N . PRO B 1 25 ? 15.391 -7.051 -15.812 1 85.19 25 PRO B N 1
ATOM 874 C CA . PRO B 1 25 ? 15.219 -8.492 -15.633 1 85.19 25 PRO B CA 1
ATOM 875 C C . PRO B 1 25 ? 14.898 -8.875 -14.188 1 85.19 25 PRO B C 1
ATOM 877 O O . PRO B 1 25 ? 15.414 -8.258 -13.258 1 85.19 25 PRO B O 1
ATOM 880 N N . ARG B 1 26 ? 13.984 -9.789 -14.039 1 90.19 26 ARG B N 1
ATOM 881 C CA . ARG B 1 26 ? 13.609 -10.32 -12.734 1 90.19 26 ARG B CA 1
ATOM 882 C C . ARG B 1 26 ? 14.781 -11.031 -12.07 1 90.19 26 ARG B C 1
ATOM 884 O O . ARG B 1 26 ? 15.672 -11.547 -12.75 1 90.19 26 ARG B O 1
ATOM 891 N N . ASP B 1 27 ? 14.867 -10.984 -10.742 1 94.62 27 ASP B N 1
ATOM 892 C CA . ASP B 1 27 ? 15.812 -11.773 -9.969 1 94.62 27 ASP B CA 1
ATOM 893 C C . ASP B 1 27 ? 15.375 -13.242 -9.898 1 94.62 27 ASP B C 1
ATOM 895 O O . ASP B 1 27 ? 14.367 -13.562 -9.266 1 94.62 27 ASP B O 1
ATOM 899 N N . ALA B 1 28 ? 16.141 -14.078 -10.477 1 93.81 28 ALA B N 1
ATOM 900 C CA . ALA B 1 28 ? 15.773 -15.484 -10.648 1 93.81 28 ALA B CA 1
ATOM 901 C C . ALA B 1 28 ? 15.609 -16.172 -9.297 1 93.81 28 ALA B C 1
ATOM 903 O O . ALA B 1 28 ? 14.727 -17.016 -9.133 1 93.81 28 ALA B O 1
ATOM 904 N N . ALA B 1 29 ? 16.516 -15.82 -8.398 1 96.44 29 ALA B N 1
ATOM 905 C CA . ALA B 1 29 ? 16.438 -16.438 -7.074 1 96.44 29 ALA B CA 1
ATOM 906 C C . ALA B 1 29 ? 15.172 -16 -6.34 1 96.44 29 ALA B C 1
ATOM 908 O O . ALA B 1 29 ? 14.523 -16.812 -5.676 1 96.44 29 ALA B O 1
ATOM 909 N N . ALA B 1 30 ? 14.797 -14.703 -6.387 1 96.44 30 ALA B N 1
ATOM 910 C CA . ALA B 1 30 ? 13.562 -14.211 -5.789 1 96.44 30 ALA B CA 1
ATOM 911 C C . ALA B 1 30 ? 12.344 -14.867 -6.434 1 96.44 30 ALA B C 1
ATOM 913 O O . ALA B 1 30 ? 11.414 -15.289 -5.734 1 96.44 30 ALA B O 1
ATOM 914 N N . GLU B 1 31 ? 12.359 -14.984 -7.715 1 96.56 31 GLU B N 1
ATOM 915 C CA . GLU B 1 31 ? 11.258 -15.625 -8.43 1 96.56 31 GLU B CA 1
ATOM 916 C C . GLU B 1 31 ? 11.086 -17.078 -7.988 1 96.56 31 GLU B C 1
ATOM 918 O O . GLU B 1 31 ? 9.961 -17.531 -7.789 1 96.56 31 GLU B O 1
ATOM 923 N N . ALA B 1 32 ? 12.227 -17.812 -7.914 1 96.81 32 ALA B N 1
ATOM 924 C CA . ALA B 1 32 ? 12.18 -19.219 -7.496 1 96.81 32 ALA B CA 1
ATOM 925 C C . ALA B 1 32 ? 11.602 -19.344 -6.09 1 96.81 32 ALA B C 1
ATOM 927 O O . ALA B 1 32 ? 10.797 -20.234 -5.824 1 96.81 32 ALA B O 1
ATOM 928 N N . ARG B 1 33 ? 12.023 -18.438 -5.219 1 97.81 33 ARG B N 1
ATOM 929 C CA . ARG B 1 33 ? 11.523 -18.453 -3.85 1 97.81 33 ARG B CA 1
ATOM 930 C C . ARG B 1 33 ? 10.023 -18.203 -3.812 1 97.81 33 ARG B C 1
ATOM 932 O O . ARG B 1 33 ? 9.297 -18.859 -3.07 1 97.81 33 ARG B O 1
ATOM 939 N N . ILE B 1 34 ? 9.562 -17.188 -4.574 1 98.44 34 ILE B N 1
ATOM 940 C CA . ILE B 1 34 ? 8.141 -16.875 -4.656 1 98.44 34 ILE B CA 1
ATOM 941 C C . ILE B 1 34 ? 7.371 -18.094 -5.176 1 98.44 34 ILE B C 1
ATOM 943 O O . ILE B 1 34 ? 6.32 -18.438 -4.633 1 98.44 34 ILE B O 1
ATOM 947 N N . LYS B 1 35 ? 7.906 -18.766 -6.188 1 97.38 35 LYS B N 1
ATOM 948 C CA . LYS B 1 35 ? 7.258 -19.953 -6.754 1 97.38 35 LYS B CA 1
ATOM 949 C C . LYS B 1 35 ? 7.156 -21.062 -5.719 1 97.38 35 LYS B C 1
ATOM 951 O O . LYS B 1 35 ? 6.145 -21.766 -5.66 1 97.38 35 LYS B O 1
ATOM 956 N N . GLU B 1 36 ? 8.18 -21.203 -4.957 1 98 36 GLU B N 1
ATOM 957 C CA . GLU B 1 36 ? 8.148 -22.188 -3.883 1 98 36 GLU B CA 1
ATOM 958 C C . GLU B 1 36 ? 7.012 -21.906 -2.904 1 98 36 GLU B C 1
ATOM 960 O O . GLU B 1 36 ? 6.277 -22.828 -2.521 1 98 36 GLU B O 1
ATOM 965 N N . HIS B 1 37 ? 6.895 -20.672 -2.479 1 98.25 37 HIS B N 1
ATOM 966 C CA . HIS B 1 37 ? 5.82 -20.297 -1.566 1 98.25 37 HIS B CA 1
ATOM 967 C C . HIS B 1 37 ? 4.453 -20.547 -2.193 1 98.25 37 HIS B C 1
ATOM 969 O O . HIS B 1 37 ? 3.543 -21.047 -1.532 1 98.25 37 HIS B O 1
ATOM 975 N N . LEU B 1 38 ? 4.348 -20.25 -3.496 1 98.06 38 LEU B N 1
ATOM 976 C CA . LEU B 1 38 ? 3.068 -20.406 -4.18 1 98.06 38 LEU B CA 1
ATOM 977 C C . LEU B 1 38 ? 2.67 -21.875 -4.27 1 98.06 38 LEU B C 1
ATOM 979 O O . LEU B 1 38 ? 1.481 -22.203 -4.227 1 98.06 38 LEU B O 1
ATOM 983 N N . THR B 1 39 ? 3.654 -22.781 -4.43 1 97.62 39 THR B N 1
ATOM 984 C CA . THR B 1 39 ? 3.396 -24.219 -4.453 1 97.62 39 THR B CA 1
ATOM 985 C C . THR B 1 39 ? 2.836 -24.688 -3.113 1 97.62 39 THR B C 1
ATOM 987 O O . THR B 1 39 ? 1.924 -25.516 -3.074 1 97.62 39 THR B O 1
ATOM 990 N N . ARG B 1 40 ? 3.316 -24.094 -2.025 1 96.75 40 ARG B N 1
ATOM 991 C CA . ARG B 1 40 ? 2.908 -24.484 -0.679 1 96.75 40 ARG B CA 1
ATOM 992 C C . ARG B 1 40 ? 1.604 -23.797 -0.286 1 96.75 40 ARG B C 1
ATOM 994 O O . ARG B 1 40 ? 0.896 -24.25 0.608 1 96.75 40 ARG B O 1
ATOM 1001 N N . GLN B 1 41 ? 1.338 -22.672 -0.873 1 96.88 41 GLN 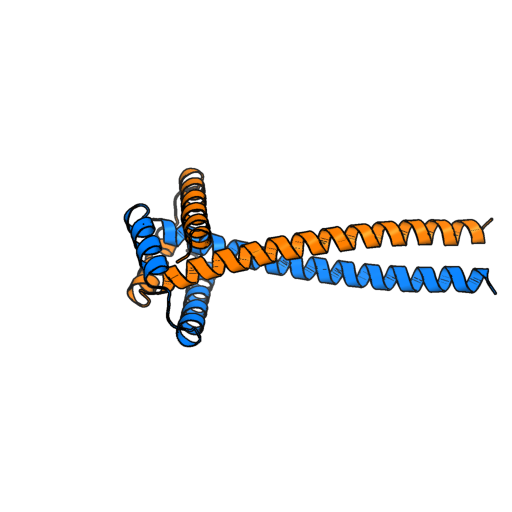B N 1
ATOM 1002 C CA . GLN B 1 41 ? 0.166 -21.859 -0.582 1 96.88 41 GLN B CA 1
ATOM 1003 C C . GLN B 1 41 ? -0.589 -21.5 -1.86 1 96.88 41 GLN B C 1
ATOM 1005 O O . GLN B 1 41 ? -0.602 -20.344 -2.279 1 96.88 41 GLN B O 1
ATOM 1010 N N . PRO B 1 42 ? -1.335 -22.391 -2.396 1 95.12 42 PRO B N 1
ATOM 1011 C CA . PRO B 1 42 ? -1.947 -22.172 -3.709 1 95.12 42 PRO B CA 1
ATOM 1012 C C . PRO B 1 42 ? -2.99 -21.047 -3.695 1 95.12 42 PRO B C 1
ATOM 1014 O O . PRO B 1 42 ? -3.334 -20.5 -4.75 1 95.12 42 PRO B O 1
ATOM 1017 N N . ALA B 1 43 ? -3.432 -20.672 -2.551 1 95.19 43 ALA B N 1
ATOM 1018 C CA . ALA B 1 43 ? -4.441 -19.625 -2.449 1 95.19 43 ALA B CA 1
ATOM 1019 C C . ALA B 1 43 ? -3.795 -18.25 -2.307 1 95.19 43 ALA B C 1
ATOM 1021 O O . ALA B 1 43 ? -4.484 -17.234 -2.328 1 95.19 43 ALA B O 1
ATOM 1022 N N . ALA B 1 44 ? -2.518 -18.156 -2.213 1 97.31 44 ALA B N 1
ATOM 1023 C CA . ALA B 1 44 ? -1.788 -16.922 -1.905 1 97.31 44 ALA B CA 1
ATOM 1024 C C . ALA B 1 44 ? -2.107 -15.828 -2.918 1 97.31 44 ALA B C 1
ATOM 1026 O O . ALA B 1 44 ? -2.316 -14.672 -2.545 1 97.31 44 ALA B O 1
ATOM 1027 N N . PRO B 1 45 ? -2.232 -16.156 -4.215 1 98.06 45 PRO B N 1
ATOM 1028 C CA . PRO B 1 45 ? -2.465 -15.078 -5.176 1 98.06 45 PRO B CA 1
ATOM 1029 C C . PRO B 1 45 ? -3.768 -14.328 -4.914 1 98.06 45 PRO B C 1
ATOM 1031 O O . PRO B 1 45 ? -3.854 -13.125 -5.176 1 98.06 45 PRO B O 1
ATOM 1034 N N . TYR B 1 46 ? -4.719 -14.992 -4.457 1 97.38 46 TYR B N 1
ATOM 1035 C CA . TYR B 1 46 ? -5.969 -14.328 -4.105 1 97.38 46 TYR B CA 1
ATOM 1036 C C . TYR B 1 46 ? -5.742 -13.281 -3.023 1 97.38 46 TYR B C 1
ATOM 1038 O O . TYR B 1 46 ? -6.191 -12.141 -3.158 1 97.38 46 TYR B O 1
ATOM 1046 N N . TYR B 1 47 ? -5.047 -13.633 -2.033 1 97.19 47 TYR B N 1
ATOM 1047 C CA . TYR B 1 47 ? -4.781 -12.742 -0.913 1 97.19 47 TYR B CA 1
ATOM 1048 C C . TYR B 1 47 ? -3.773 -11.664 -1.301 1 97.19 47 TYR B C 1
ATOM 1050 O O . TYR B 1 47 ? -3.816 -10.547 -0.78 1 97.19 47 TYR B O 1
ATOM 1058 N N . MET B 1 48 ? -2.834 -12.023 -2.203 1 98.38 48 MET B N 1
ATOM 1059 C CA . MET B 1 48 ? -1.927 -11.016 -2.74 1 98.38 48 MET B CA 1
ATOM 1060 C C . MET B 1 48 ? -2.703 -9.906 -3.449 1 98.38 48 MET B C 1
ATOM 1062 O O . MET B 1 48 ? -2.42 -8.727 -3.258 1 98.38 48 MET B O 1
ATOM 1066 N N . THR B 1 49 ? -3.689 -10.32 -4.258 1 98.25 49 THR B N 1
ATOM 1067 C CA . THR B 1 49 ? -4.535 -9.367 -4.961 1 98.25 49 THR B CA 1
ATOM 1068 C C . THR B 1 49 ? -5.266 -8.461 -3.969 1 98.25 49 THR B C 1
ATOM 1070 O O . THR B 1 49 ? -5.27 -7.238 -4.125 1 98.25 49 THR B O 1
ATOM 1073 N N . GLN B 1 50 ? -5.793 -9.094 -2.998 1 95.25 50 GLN B N 1
ATOM 1074 C CA . GLN B 1 50 ? -6.5 -8.344 -1.971 1 95.25 50 GLN B CA 1
ATOM 1075 C C . GLN B 1 50 ? -5.566 -7.359 -1.267 1 95.25 50 GLN B C 1
ATOM 1077 O O . GLN B 1 50 ? -5.918 -6.195 -1.069 1 95.25 50 GLN B O 1
ATOM 1082 N N . ALA B 1 51 ? -4.426 -7.82 -0.948 1 97.06 51 ALA B N 1
ATOM 1083 C CA . ALA B 1 51 ? -3.457 -6.965 -0.271 1 97.06 51 ALA B CA 1
ATOM 1084 C C . ALA B 1 51 ? -3.1 -5.754 -1.13 1 97.06 51 ALA B C 1
ATOM 1086 O O . ALA B 1 51 ? -3.049 -4.625 -0.635 1 97.06 51 ALA B O 1
ATOM 1087 N N . ILE B 1 52 ? -2.861 -5.98 -2.352 1 98.56 52 ILE B N 1
ATOM 1088 C CA . ILE B 1 52 ? -2.469 -4.906 -3.258 1 98.56 52 ILE B CA 1
ATOM 1089 C C . ILE B 1 52 ? -3.594 -3.879 -3.359 1 98.56 52 ILE B C 1
ATOM 1091 O O . ILE B 1 52 ? -3.348 -2.672 -3.297 1 98.56 52 ILE B O 1
ATOM 1095 N N . LEU B 1 53 ? -4.828 -4.352 -3.508 1 97.62 53 LEU B N 1
ATOM 1096 C CA . LEU B 1 53 ? -5.965 -3.451 -3.648 1 97.62 53 LEU B CA 1
ATOM 1097 C C . LEU B 1 53 ? -6.199 -2.664 -2.361 1 97.62 53 LEU B C 1
ATOM 1099 O O . LEU B 1 53 ? -6.48 -1.465 -2.404 1 97.62 53 LEU B O 1
ATOM 1103 N N . VAL B 1 54 ? -6.086 -3.311 -1.245 1 96.81 54 VAL B N 1
ATOM 1104 C CA . VAL B 1 54 ? -6.277 -2.668 0.051 1 96.81 54 VAL B CA 1
ATOM 1105 C C . VAL B 1 54 ? -5.184 -1.631 0.282 1 96.81 54 VAL B C 1
ATOM 1107 O O . VAL B 1 54 ? -5.461 -0.511 0.717 1 96.81 54 VAL B O 1
ATOM 1110 N N . GLN B 1 55 ? -3.986 -1.974 -0.011 1 98.12 55 GLN B N 1
ATOM 1111 C CA . GLN B 1 55 ? -2.857 -1.064 0.154 1 98.12 55 GLN B CA 1
ATOM 1112 C C . GLN B 1 55 ? -2.988 0.146 -0.766 1 98.12 55 GLN B C 1
ATOM 1114 O O . GLN B 1 55 ? -2.648 1.267 -0.379 1 98.12 55 GLN B O 1
ATOM 1119 N N . GLU B 1 56 ? -3.406 -0.088 -1.945 1 98.25 56 GLU B N 1
ATOM 1120 C CA . GLU B 1 56 ? -3.604 1.03 -2.861 1 98.25 56 GLU B CA 1
ATOM 1121 C C . GLU B 1 56 ? -4.621 2.023 -2.309 1 98.25 56 GLU B C 1
ATOM 1123 O O . GLU B 1 56 ? -4.41 3.236 -2.365 1 98.25 56 GLU B O 1
ATOM 1128 N N . ALA B 1 57 ? -5.723 1.498 -1.823 1 97.81 57 ALA B N 1
ATOM 1129 C CA . ALA B 1 57 ? -6.734 2.355 -1.212 1 97.81 57 ALA B CA 1
ATOM 1130 C C . ALA B 1 57 ? -6.16 3.123 -0.026 1 97.81 57 ALA B C 1
ATOM 1132 O O . ALA B 1 57 ? -6.445 4.309 0.151 1 97.81 57 ALA B O 1
ATOM 1133 N N . ALA B 1 58 ? -5.367 2.412 0.75 1 98.69 58 ALA B N 1
ATOM 1134 C CA . ALA B 1 58 ? -4.75 3.041 1.915 1 98.69 58 ALA B CA 1
ATOM 1135 C C . ALA B 1 58 ? -3.814 4.172 1.498 1 98.69 58 ALA B C 1
ATOM 1137 O O . ALA B 1 58 ? -3.83 5.25 2.092 1 98.69 58 ALA B O 1
ATOM 1138 N N . VAL B 1 59 ? -3.004 3.912 0.558 1 98.81 59 VAL B N 1
ATOM 1139 C CA . VAL B 1 59 ? -2.074 4.922 0.056 1 98.81 59 VAL B CA 1
ATOM 1140 C C . VAL B 1 59 ? -2.85 6.145 -0.427 1 98.81 59 VAL B C 1
ATOM 1142 O O . VAL B 1 59 ? -2.486 7.281 -0.113 1 98.81 59 VAL B O 1
ATOM 1145 N N . ASN B 1 60 ? -3.863 5.828 -1.187 1 98.62 60 ASN B N 1
ATOM 1146 C CA . ASN B 1 60 ? -4.691 6.922 -1.684 1 98.62 60 ASN B CA 1
ATOM 1147 C C . ASN B 1 60 ? -5.293 7.734 -0.541 1 98.62 60 ASN B C 1
ATOM 1149 O O . ASN B 1 60 ? -5.27 8.969 -0.566 1 98.62 60 ASN B O 1
ATOM 1153 N N . GLN B 1 61 ? -5.848 7.105 0.421 1 98.69 61 GLN B N 1
ATOM 1154 C CA . GLN B 1 61 ? -6.449 7.77 1.57 1 98.69 61 GLN B CA 1
ATOM 1155 C C . GLN B 1 61 ? -5.414 8.586 2.338 1 98.69 61 GLN B C 1
ATOM 1157 O O . GLN B 1 61 ? -5.68 9.727 2.729 1 98.69 61 GLN B O 1
ATOM 1162 N N . LEU B 1 62 ? -4.25 8 2.543 1 98.88 62 LEU B N 1
ATOM 1163 C CA . LEU B 1 62 ? -3.197 8.68 3.287 1 98.88 62 LEU B CA 1
ATOM 1164 C C . LEU B 1 62 ? -2.678 9.891 2.514 1 98.88 62 LEU B C 1
ATOM 1166 O O . LEU B 1 62 ? -2.365 10.922 3.107 1 98.88 62 LEU B O 1
ATOM 1170 N N . ASN B 1 63 ? -2.566 9.75 1.222 1 98.81 63 ASN B N 1
ATOM 1171 C CA . ASN B 1 63 ? -2.186 10.898 0.403 1 98.81 63 ASN B CA 1
ATOM 1172 C C . ASN B 1 63 ? -3.172 12.055 0.563 1 98.81 63 ASN B C 1
ATOM 1174 O O . ASN B 1 63 ? -2.766 13.211 0.668 1 98.81 63 ASN B O 1
ATOM 1178 N N . GLN B 1 64 ? -4.422 11.75 0.581 1 98.69 64 GLN B N 1
ATOM 1179 C CA . GLN B 1 64 ? -5.438 12.773 0.796 1 98.69 64 GLN B CA 1
ATOM 1180 C C . GLN B 1 64 ? -5.285 13.422 2.17 1 98.69 64 GLN B C 1
ATOM 1182 O O . GLN B 1 64 ? -5.441 14.633 2.312 1 98.69 64 GLN B O 1
ATOM 1187 N N . GLN B 1 65 ? -5.012 12.602 3.115 1 98.62 65 GLN B N 1
ATOM 1188 C CA . GLN B 1 65 ? -4.809 13.125 4.461 1 98.62 65 GLN B CA 1
ATOM 1189 C C . GLN B 1 65 ? -3.605 14.055 4.512 1 98.62 65 GLN B C 1
ATOM 1191 O O . GLN B 1 65 ? -3.654 15.109 5.156 1 98.62 65 GLN B O 1
ATOM 1196 N N . VAL B 1 66 ? -2.547 13.656 3.945 1 98.75 66 VAL B N 1
ATOM 1197 C CA . VAL B 1 66 ? -1.345 14.477 3.906 1 98.75 66 VAL B CA 1
ATOM 1198 C C . VAL B 1 66 ? -1.666 15.836 3.273 1 98.75 66 VAL B C 1
ATOM 1200 O O . VAL B 1 66 ? -1.281 16.875 3.801 1 98.75 66 VAL B O 1
ATOM 1203 N N . LYS B 1 67 ? -2.389 15.789 2.215 1 98.56 67 LYS B N 1
ATOM 1204 C CA . LYS B 1 67 ? -2.766 17.016 1.521 1 98.56 67 LYS B CA 1
ATOM 1205 C C . LYS B 1 67 ? -3.623 17.906 2.414 1 98.56 67 LYS B C 1
ATOM 1207 O O . LYS B 1 67 ? -3.402 19.125 2.482 1 98.56 67 LYS B O 1
ATOM 1212 N N . GLN B 1 68 ? -4.598 17.344 2.988 1 98.5 68 GLN B N 1
ATOM 1213 C CA . GLN B 1 68 ? -5.48 18.078 3.883 1 98.5 68 GLN B CA 1
ATOM 1214 C C . GLN B 1 68 ? -4.695 18.719 5.027 1 98.5 68 GLN B C 1
ATOM 1216 O O . GLN B 1 68 ? -4.949 19.859 5.402 1 98.5 68 GLN B O 1
ATOM 1221 N N . ARG B 1 69 ? -3.779 18 5.613 1 98.62 69 ARG B N 1
ATOM 1222 C CA . ARG B 1 69 ? -2.975 18.5 6.723 1 98.62 69 ARG B CA 1
ATOM 1223 C C . ARG B 1 69 ? -2.043 19.609 6.258 1 98.62 69 ARG B C 1
ATOM 1225 O O . ARG B 1 69 ? -1.814 20.578 6.984 1 98.62 69 ARG B O 1
ATOM 1232 N N . ASP B 1 70 ? -1.521 19.484 5.098 1 98.75 70 ASP B N 1
ATOM 1233 C CA . ASP B 1 70 ? -0.691 20.531 4.531 1 98.75 70 ASP B CA 1
ATOM 1234 C C . ASP B 1 70 ? -1.483 21.828 4.379 1 98.75 70 ASP B C 1
ATOM 1236 O O . ASP B 1 70 ? -0.969 22.922 4.656 1 98.75 70 ASP B O 1
ATOM 1240 N N . GLU B 1 71 ? -2.713 21.688 3.924 1 98.5 71 GLU B N 1
ATOM 1241 C CA . GLU B 1 71 ? -3.578 22.859 3.789 1 98.5 71 GLU B CA 1
ATOM 1242 C C . GLU B 1 71 ? -3.854 23.5 5.148 1 98.5 71 GLU B C 1
ATOM 1244 O O . GLU B 1 71 ? -3.855 24.719 5.273 1 98.5 71 GLU B O 1
ATOM 1249 N N . GLN B 1 72 ? -4.094 22.703 6.082 1 98.38 72 GLN B N 1
ATOM 1250 C CA . GLN B 1 72 ? -4.328 23.219 7.43 1 98.38 72 GLN B CA 1
ATOM 1251 C C . GLN B 1 72 ? -3.092 23.922 7.977 1 98.38 72 GLN B C 1
ATOM 1253 O O . GLN B 1 72 ? -3.205 24.953 8.648 1 98.38 72 GLN B O 1
ATOM 1258 N N . ILE B 1 73 ? -1.916 23.344 7.789 1 98.75 73 ILE B N 1
ATOM 1259 C CA . ILE B 1 73 ? -0.666 23.953 8.242 1 98.75 73 ILE B CA 1
ATOM 1260 C C . ILE B 1 73 ? -0.481 25.312 7.586 1 98.75 73 ILE B C 1
ATOM 1262 O O . ILE B 1 73 ? -0.132 26.281 8.258 1 98.75 73 ILE B O 1
ATOM 1266 N N . GLN B 1 74 ? -0.768 25.328 6.32 1 98.25 74 GLN B N 1
ATOM 1267 C CA . GLN B 1 74 ? -0.645 26.594 5.598 1 98.25 74 GLN B CA 1
ATOM 1268 C C . GLN B 1 74 ? -1.598 27.641 6.16 1 98.25 74 GLN B C 1
ATOM 1270 O O . GLN B 1 74 ? -1.219 28.812 6.332 1 98.25 74 GLN B O 1
ATOM 1275 N N . GLN B 1 75 ? -2.809 27.25 6.387 1 98 75 GLN B N 1
ATOM 1276 C CA . GLN B 1 75 ? -3.807 28.156 6.953 1 98 75 GLN B CA 1
ATOM 1277 C C . GLN B 1 75 ? -3.385 28.641 8.336 1 98 75 GLN B C 1
ATOM 1279 O O . GLN B 1 75 ? -3.477 29.844 8.633 1 98 75 GLN B O 1
ATOM 1284 N N . LEU B 1 76 ? -2.889 27.719 9.156 1 98 76 LEU B N 1
ATOM 1285 C CA . LEU B 1 76 ? -2.471 28.078 10.508 1 98 76 LEU B CA 1
ATOM 1286 C C . LEU B 1 76 ? -1.259 29 10.477 1 98 76 LEU B C 1
ATOM 1288 O O . LEU B 1 76 ? -1.16 29.938 11.281 1 98 76 LEU B O 1
ATOM 1292 N N . GLN B 1 77 ? -0.387 28.781 9.57 1 97.12 77 GLN B N 1
ATOM 1293 C CA . GLN B 1 77 ? 0.784 29.625 9.422 1 97.12 77 GLN B CA 1
ATOM 1294 C C . GLN B 1 77 ? 0.382 31.047 9 1 97.12 77 GLN B C 1
ATOM 1296 O O . GLN B 1 77 ? 0.941 32.031 9.492 1 97.12 77 GLN B O 1
ATOM 1301 N N . ALA B 1 78 ? -0.568 31.125 8.078 1 96.31 78 ALA B N 1
ATOM 1302 C CA . ALA B 1 78 ? -1.061 32.438 7.641 1 96.31 78 ALA B CA 1
ATOM 1303 C C . ALA B 1 78 ? -1.74 33.156 8.781 1 96.31 78 ALA B C 1
ATOM 1305 O O . ALA B 1 78 ? -1.533 34.375 8.961 1 96.31 78 ALA B O 1
ATOM 1306 N N . GLU B 1 79 ? -2.553 32.469 9.523 1 94.88 79 GLU B N 1
ATOM 1307 C CA . GLU B 1 79 ? -3.234 33.031 10.672 1 94.88 79 GLU B CA 1
ATOM 1308 C C . GLU B 1 79 ? -2.238 33.5 11.742 1 94.88 79 GLU B C 1
ATOM 1310 O O . GLU B 1 79 ? -2.424 34.531 12.375 1 94.88 79 GLU B O 1
ATOM 1315 N N . LEU B 1 80 ? -1.182 32.688 11.984 1 93.88 80 LEU B N 1
ATOM 1316 C CA . LEU B 1 80 ? -0.154 33.031 12.961 1 93.88 80 LEU B CA 1
ATOM 1317 C C . LEU B 1 80 ? 0.604 34.281 12.547 1 93.88 80 LEU B C 1
ATOM 1319 O O . LEU B 1 80 ? 0.9 35.156 13.383 1 93.88 80 LEU B O 1
ATOM 1323 N N . GLN B 1 81 ? 0.966 34.375 11.258 1 92.06 81 GLN B N 1
ATOM 1324 C CA . GLN B 1 81 ? 1.656 35.531 10.742 1 92.06 81 GLN B CA 1
ATOM 1325 C C . GLN B 1 81 ? 0.804 36.812 10.906 1 92.06 81 GLN B C 1
ATOM 1327 O O . GLN B 1 81 ? 1.318 37.875 11.266 1 92.06 81 GLN B O 1
ATOM 1332 N N . GLN B 1 82 ? -0.532 36.688 10.68 1 90.12 82 GLN B N 1
ATOM 1333 C CA . GLN B 1 82 ? -1.457 37.781 10.859 1 90.12 82 GLN B CA 1
ATOM 1334 C C . GLN B 1 82 ? -1.561 38.188 12.328 1 90.12 82 GLN B C 1
ATOM 1336 O O . GLN B 1 82 ? -1.616 39.375 12.641 1 90.12 82 GLN B O 1
ATOM 1341 N N . ALA B 1 83 ? -1.492 37.219 13.227 1 87 83 ALA B N 1
ATOM 1342 C CA . ALA B 1 83 ? -1.601 37.469 14.656 1 87 83 ALA B CA 1
ATOM 1343 C C . ALA B 1 83 ? -0.328 38.125 15.195 1 87 83 ALA B C 1
ATOM 1345 O O . ALA B 1 83 ? -0.388 39.031 16.047 1 87 83 ALA B O 1
ATOM 1346 N N . LYS B 1 84 ? 0.812 37.844 14.781 1 83.75 84 LYS B N 1
ATOM 1347 C CA . LYS B 1 84 ? 2.092 38.406 15.219 1 83.75 84 LYS B CA 1
ATOM 1348 C C . LYS B 1 84 ? 2.324 39.781 14.633 1 83.75 84 LYS B C 1
ATOM 1350 O O . LYS B 1 84 ? 2.959 40.625 15.266 1 83.75 84 LYS B O 1
ATOM 1355 N N . GLY B 1 85 ? 1.927 40 13.398 1 78.12 85 GLY B N 1
ATOM 1356 C CA . GLY B 1 85 ? 2.033 41.312 12.805 1 78.12 85 GLY B CA 1
ATOM 1357 C C . GLY B 1 85 ? 1.137 42.344 13.469 1 78.12 85 GLY B C 1
ATOM 1358 O O . GLY B 1 85 ? 1.51 43.531 13.594 1 78.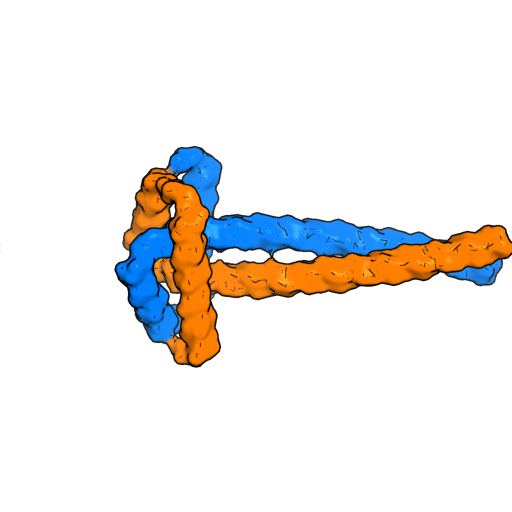12 85 GLY B O 1
ATOM 1359 N N . GLN B 1 86 ? -0.064 42.094 13.836 1 65.38 86 GLN B N 1
ATOM 1360 C CA . GLN B 1 86 ? -0.968 43 14.531 1 65.38 86 GLN B CA 1
ATOM 1361 C C . GLN B 1 86 ? -0.428 43.344 15.914 1 65.38 86 GLN B C 1
ATOM 1363 O O . GLN B 1 86 ? -0.657 44.469 16.406 1 65.38 86 GLN B O 1
ATOM 1368 N N . ALA B 1 87 ? 0.302 42.375 16.531 1 59.88 87 ALA B N 1
ATOM 1369 C CA . ALA B 1 87 ? 0.86 42.688 17.844 1 59.88 87 ALA B CA 1
ATOM 1370 C C . ALA B 1 87 ? 2.049 43.625 17.719 1 59.88 87 ALA B C 1
ATOM 1372 O O . ALA B 1 87 ? 2.287 44.438 18.625 1 59.88 87 ALA B O 1
ATOM 1373 N N . SER B 1 88 ? 2.84 43.5 16.812 1 56.03 88 SER B N 1
ATOM 1374 C CA . SER B 1 88 ? 3.975 44.406 16.656 1 56.03 88 SER B CA 1
ATOM 1375 C C . SER B 1 88 ? 3.543 45.719 16.031 1 56.03 88 SER B C 1
ATOM 1377 O O . SER B 1 88 ? 4.316 46.688 16 1 56.03 88 SER B O 1
ATOM 1379 N N . SER B 1 89 ? 2.432 45.875 15.438 1 52.47 89 SER B N 1
ATOM 1380 C CA . SER B 1 89 ? 2.092 47.219 14.992 1 52.47 89 SER B CA 1
ATOM 1381 C C . SER B 1 89 ? 1.387 48 16.094 1 52.47 89 SER B C 1
ATOM 1383 O O . SER B 1 89 ? 0.643 47.406 16.891 1 52.47 89 SER B O 1
#

InterPro domains:
  IPR018648 Protein of unknown function DUF2076 [PF09849] (1-87)

Foldseek 3Di:
DDPVVVVLLVVVVVVVVVCVVVDDDDDPVVVVVVVVVCVVPVCVVVVVSVVVVVVVVVVVVVVVVVVVVVVVVVVVVVVVVVVVVVVVD/DDPVVVVLLVVVVVVVVVCVVVDDDDDPVVVVVVVVVCVVPVCVVVVVSVVVVVVVVVVVVVVVVVVVVVVVVVVVVVVVVVVVVVVVD

Solvent-accessible surface area (backbone atoms only — not comparable to full-atom values): 9717 Å² total; per-residue (Å²): 114,54,72,67,53,52,50,50,53,54,48,49,55,52,52,45,51,54,47,61,72,71,43,75,84,78,56,64,59,51,42,51,52,52,51,52,50,40,71,78,35,77,63,44,63,56,51,50,51,49,48,42,55,52,41,50,52,48,41,54,53,43,50,51,48,42,51,53,47,52,51,49,43,52,51,45,50,52,52,37,53,54,42,54,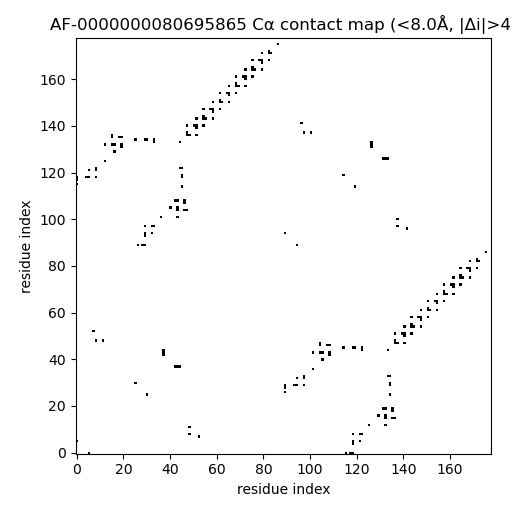51,59,65,74,96,114,52,71,67,54,51,49,52,54,52,49,50,55,51,53,44,50,52,47,61,69,71,44,74,84,78,58,65,59,51,44,51,51,50,49,52,50,41,71,77,35,75,65,44,64,54,50,50,52,49,48,43,54,52,41,50,52,48,40,53,51,42,52,51,48,41,51,52,47,52,51,49,41,51,51,46,50,52,52,37,52,53,41,53,52,58,63,74,97

Organism: NCBI:txid629263

Radius of gyration: 23.18 Å; Cα contacts (8 Å, |Δi|>4): 121; chains: 2; bounding box: 40×72×47 Å

Secondary structure (DSSP, 8-state):
--HHHHHHHHHHHHHHHHHHHHSPPP-HHHHHHHHHHHHH-TTHHHHHHHHHHHHHHHHHHHHHHHHHHHHHHHHHHHHHHHHHHHHH-/--HHHHHHHHHHHHHHHHHHHHSPPP-HHHHHHHHHHHHH-TTHHHHHHHHHHHHHHHHHHHHHHHHHHHHHHHHHHHHHHHHHHHHH-

Sequence (178 aa):
MNSEEQTLIDGLFSKLKDAETASAPRDAAAEARIKEHLTRQPAAPYYMTQAILVQEAAVNQLNQQVKQRDEQIQQLQAELQQAKGQASSMNSEEQTLIDGLFSKLKDAETASAPRDAAAEARIKEHLTRQPAAPYYMTQAILVQEAAVNQLNQQVKQRDEQIQQLQAELQQAKGQASS